Protein AF-A0A2A7UVU7-F1 (afdb_monomer)

Foldseek 3Di:
DWKDDPNDIDDDDDDADPVRNVVVPPDDAEAADPDFDAAPCQVCQQVPDDPPGRGYDYDDDDDLPIKDKDKDWDDKDFDADPVGHTPDIDDTAIEDIDIDRDDPPWDKDWDWDQDPVGIYIWMWTADPNRDTDTDDD

Organism: Comamonas terrigena (NCBI:txid32013)

Sequence (137 aa):
MRYSHNGQETKVNVGGGMGDAFSSFVGTAKNQSIGIPSTRISNNVGDQNGILAKAFYKEFAVPSTSALRIQSNLIGMANFSPSGQAVSYSPRCSSKEFSFQPEAGKDYEVASIVNQQGCAVVVFEVQANGEIKPITR

pLDDT: mean 82.27, std 14.8, range [40.5, 97.94]

Secondary structure (DSSP, 8-state):
-EEEETTEEEE---S--TTTGGGGSSS----B-SSPPP-HHHHTGGGG-BTTB----B-----TTS-EEE--EE---EEE-TTS-EEEE---EEPPPEEEPPPTT-EEEEEEEEETTEEEEEEEEEPTTS-EEEPP-

Mean predicted aligned error: 7.7 Å

Structure (mmCIF, N/CA/C/O backbone):
data_AF-A0A2A7UVU7-F1
#
_entry.id   AF-A0A2A7UVU7-F1
#
loop_
_atom_site.group_PDB
_atom_site.id
_atom_site.type_symbol
_atom_site.label_atom_id
_atom_site.label_alt_id
_atom_site.label_comp_id
_atom_site.label_asym_id
_atom_site.label_entity_id
_atom_site.label_seq_id
_atom_site.pdbx_PDB_ins_code
_atom_site.Cartn_x
_atom_site.Cartn_y
_atom_site.Cartn_z
_atom_site.occupancy
_atom_site.B_iso_or_equiv
_atom_site.auth_seq_id
_atom_site.auth_comp_id
_atom_site.auth_asym_id
_atom_site.auth_atom_id
_atom_site.pdbx_PDB_model_num
ATOM 1 N N . MET A 1 1 ? 6.049 -1.142 4.959 1.00 89.19 1 MET A N 1
ATOM 2 C CA . MET A 1 1 ? 5.214 -0.635 6.068 1.00 89.19 1 MET A CA 1
ATOM 3 C C . MET A 1 1 ? 5.846 -1.027 7.395 1.00 89.19 1 MET A C 1
ATOM 5 O O . MET A 1 1 ? 6.451 -2.091 7.473 1.00 89.19 1 MET A O 1
ATOM 9 N N . ARG A 1 2 ? 5.739 -0.171 8.409 1.00 92.62 2 ARG A N 1
ATOM 10 C CA . ARG A 1 2 ? 6.195 -0.406 9.782 1.00 92.62 2 ARG A CA 1
ATOM 11 C C . ARG A 1 2 ? 5.108 0.005 10.768 1.00 92.62 2 ARG A C 1
ATOM 13 O O . ARG A 1 2 ? 4.429 0.998 10.515 1.00 92.62 2 ARG A O 1
ATOM 20 N N . TYR A 1 3 ? 4.969 -0.724 11.865 1.00 91.31 3 TYR A N 1
ATOM 21 C CA . TYR A 1 3 ? 4.078 -0.385 12.979 1.00 91.31 3 TYR A CA 1
ATOM 22 C C . TYR A 1 3 ? 4.574 -1.028 14.276 1.00 91.31 3 TYR A C 1
ATOM 24 O O . TYR A 1 3 ? 5.413 -1.928 14.232 1.00 91.31 3 TYR A O 1
ATOM 32 N N . SER A 1 4 ? 4.072 -0.569 15.423 1.00 89.62 4 SER A N 1
ATOM 33 C CA . SER A 1 4 ? 4.430 -1.124 16.733 1.00 89.62 4 SER A CA 1
ATOM 34 C C . SER A 1 4 ? 3.242 -1.848 17.354 1.00 89.62 4 SER A C 1
ATOM 36 O O . SER A 1 4 ? 2.126 -1.330 17.375 1.00 89.62 4 SER A O 1
ATOM 38 N N . HIS A 1 5 ? 3.474 -3.045 17.877 1.00 85.31 5 HIS A N 1
ATOM 39 C CA . HIS A 1 5 ? 2.473 -3.807 18.611 1.00 85.31 5 HIS A CA 1
ATOM 40 C C . HIS A 1 5 ? 3.121 -4.425 19.848 1.00 85.31 5 HIS A C 1
ATOM 42 O O . HIS A 1 5 ? 4.146 -5.090 19.736 1.00 85.31 5 HIS A O 1
ATOM 48 N N . ASN A 1 6 ? 2.558 -4.175 21.033 1.00 86.00 6 ASN A N 1
ATOM 49 C CA . ASN A 1 6 ? 3.072 -4.680 22.315 1.00 86.00 6 ASN A CA 1
ATOM 50 C C . ASN A 1 6 ? 4.572 -4.394 22.549 1.00 86.00 6 ASN A C 1
ATOM 52 O O . ASN A 1 6 ? 5.304 -5.230 23.069 1.00 86.00 6 ASN A O 1
ATOM 56 N N . GLY A 1 7 ? 5.045 -3.215 22.131 1.00 84.25 7 GLY A N 1
ATOM 57 C CA . GLY A 1 7 ? 6.450 -2.813 22.270 1.00 84.25 7 GLY A CA 1
ATOM 58 C C . GLY A 1 7 ? 7.405 -3.417 21.233 1.00 84.25 7 GLY A C 1
ATOM 59 O O . GLY A 1 7 ? 8.595 -3.118 21.275 1.00 84.25 7 GLY A O 1
ATOM 60 N N . GLN A 1 8 ? 6.907 -4.220 20.287 1.00 88.50 8 GLN A N 1
ATOM 61 C CA . GLN A 1 8 ? 7.692 -4.786 19.189 1.00 88.50 8 GLN A CA 1
ATOM 62 C C . GLN A 1 8 ? 7.392 -4.063 17.871 1.00 88.50 8 GLN A C 1
ATOM 64 O O . GLN A 1 8 ? 6.234 -3.908 17.480 1.00 88.50 8 GLN A O 1
ATOM 69 N N . GLU A 1 9 ? 8.440 -3.63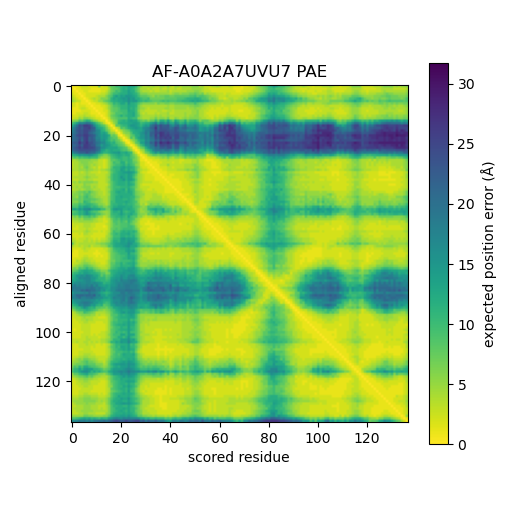4 17.161 1.00 90.19 9 GLU A N 1
ATOM 70 C CA . GLU A 1 9 ? 8.298 -3.085 15.810 1.00 90.19 9 GLU A CA 1
ATOM 71 C C . GLU A 1 9 ? 8.163 -4.224 14.793 1.00 90.19 9 GLU A C 1
ATOM 73 O O . GLU A 1 9 ? 9.017 -5.104 14.699 1.00 90.19 9 GLU A O 1
ATOM 78 N N . THR A 1 10 ? 7.097 -4.184 13.999 1.00 89.75 10 THR A N 1
ATOM 79 C CA . THR A 1 10 ? 6.888 -5.089 12.869 1.00 89.75 10 THR A CA 1
ATOM 80 C C . THR A 1 10 ? 7.157 -4.349 11.569 1.00 89.75 10 THR A C 1
ATOM 82 O O . THR A 1 10 ? 6.605 -3.272 11.325 1.00 89.75 10 THR A O 1
ATOM 85 N N . LYS A 1 11 ? 7.976 -4.947 10.698 1.00 89.38 11 LYS A N 1
ATOM 86 C CA . LYS A 1 11 ? 8.231 -4.459 9.341 1.00 89.38 11 LYS A CA 1
ATOM 87 C C . LYS A 1 11 ? 7.646 -5.431 8.324 1.00 89.38 11 LYS A C 1
ATOM 89 O O . LYS A 1 11 ? 8.044 -6.587 8.262 1.00 89.38 11 LYS A O 1
ATOM 94 N N . VAL A 1 12 ? 6.756 -4.920 7.482 1.00 86.19 12 VAL A N 1
ATOM 95 C CA . VAL A 1 12 ? 6.150 -5.654 6.367 1.00 86.19 12 VAL A CA 1
ATOM 96 C C . VAL A 1 12 ? 6.660 -5.067 5.056 1.00 86.19 12 VAL A C 1
ATOM 98 O O . VAL A 1 12 ? 6.499 -3.866 4.804 1.00 86.19 12 VAL A O 1
ATOM 101 N N . ASN A 1 13 ? 7.260 -5.903 4.210 1.00 81.31 13 ASN A N 1
ATOM 102 C CA . ASN A 1 13 ? 7.653 -5.532 2.852 1.00 81.31 13 ASN A CA 1
ATOM 103 C C . ASN A 1 13 ? 6.664 -6.140 1.852 1.00 81.31 13 ASN A C 1
ATOM 105 O O . ASN A 1 13 ? 6.405 -7.342 1.866 1.00 81.31 13 ASN A O 1
ATOM 109 N N . VAL A 1 14 ? 6.116 -5.297 0.979 1.00 76.38 14 VAL A N 1
ATOM 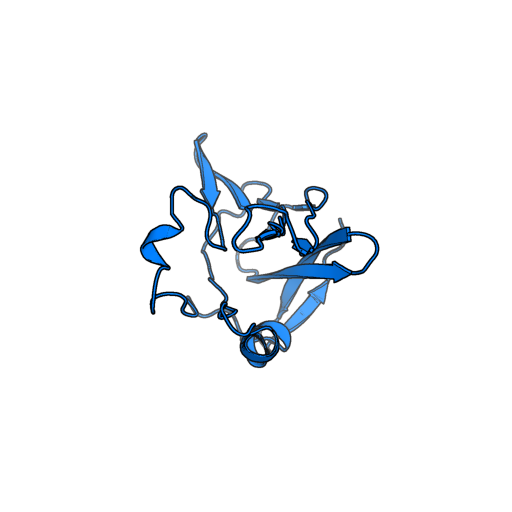110 C CA . VAL A 1 14 ? 5.249 -5.702 -0.131 1.00 76.38 14 VAL A CA 1
ATOM 111 C C . VAL A 1 14 ? 5.993 -5.315 -1.404 1.00 76.38 14 VAL A C 1
ATOM 113 O O . VAL A 1 14 ? 6.154 -4.133 -1.687 1.00 76.38 14 VAL A O 1
ATOM 116 N N . GLY A 1 15 ? 6.545 -6.315 -2.090 1.00 66.75 15 GLY A N 1
ATOM 117 C CA . GLY A 1 15 ? 7.525 -6.143 -3.167 1.00 66.75 15 GLY A CA 1
ATOM 118 C C . GLY A 1 15 ? 8.848 -6.828 -2.816 1.00 66.75 15 GLY A C 1
ATOM 119 O O . GLY A 1 15 ? 9.315 -6.742 -1.681 1.00 66.75 15 GLY A O 1
ATOM 120 N N . GLY A 1 16 ? 9.418 -7.571 -3.769 1.00 56.16 16 GLY A N 1
ATOM 121 C CA . GLY A 1 16 ? 10.601 -8.406 -3.549 1.00 56.16 16 GLY A CA 1
ATOM 122 C C . GLY A 1 16 ? 11.820 -7.591 -3.107 1.00 56.16 16 GLY A C 1
ATOM 123 O O . GLY A 1 16 ? 12.400 -6.857 -3.900 1.00 56.16 16 GLY A O 1
ATOM 124 N N . GLY A 1 17 ? 12.233 -7.739 -1.847 1.00 48.50 17 GLY A N 1
ATOM 125 C CA . GLY A 1 17 ? 13.534 -7.280 -1.346 1.00 48.50 17 GLY A CA 1
ATOM 126 C C . GLY A 1 17 ? 14.502 -8.454 -1.210 1.00 48.50 17 GLY A C 1
ATOM 127 O O . GLY A 1 17 ? 14.060 -9.528 -0.846 1.00 48.50 17 GLY A O 1
ATOM 128 N N . MET A 1 18 ? 15.801 -8.274 -1.473 1.00 43.06 18 MET A N 1
ATOM 129 C CA . MET A 1 18 ? 16.836 -9.334 -1.561 1.00 43.06 18 MET A CA 1
ATOM 130 C C . MET A 1 18 ? 16.814 -10.463 -0.499 1.00 43.06 18 MET A C 1
ATOM 132 O O . MET A 1 18 ? 17.283 -11.550 -0.809 1.00 43.06 18 MET A O 1
ATOM 136 N N . GLY A 1 19 ? 16.276 -10.249 0.711 1.00 45.62 19 GLY A N 1
ATOM 137 C CA . GLY A 1 19 ? 16.125 -11.289 1.747 1.00 45.62 19 GLY A CA 1
ATOM 138 C C . GLY A 1 19 ? 14.849 -12.147 1.655 1.00 45.62 19 GLY A C 1
ATOM 139 O O . GLY A 1 19 ? 14.850 -13.269 2.138 1.00 45.62 19 GLY A O 1
ATOM 140 N N . ASP A 1 20 ? 13.805 -11.656 0.978 1.00 42.69 20 ASP A N 1
ATOM 141 C CA . ASP A 1 20 ? 12.532 -12.353 0.692 1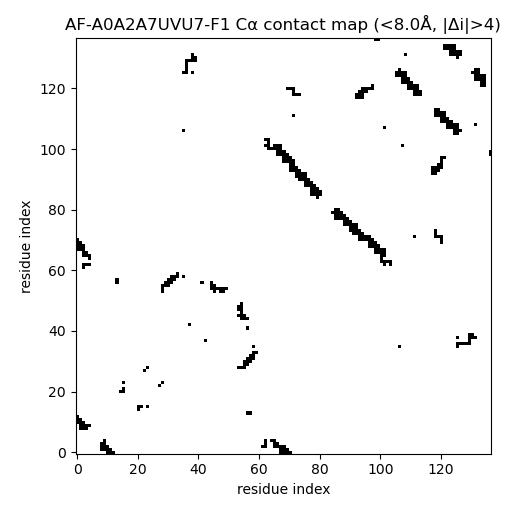.00 42.69 20 ASP A CA 1
ATOM 142 C C . ASP A 1 20 ? 12.292 -12.544 -0.830 1.00 42.69 20 ASP A C 1
ATOM 144 O O . ASP A 1 20 ? 11.376 -13.254 -1.258 1.00 42.69 20 ASP A O 1
ATOM 148 N N . ALA A 1 21 ? 13.120 -11.913 -1.673 1.00 43.81 21 ALA A N 1
ATOM 149 C CA . ALA A 1 21 ? 12.945 -11.760 -3.121 1.00 43.81 21 ALA A CA 1
ATOM 150 C C . ALA A 1 21 ? 13.190 -13.035 -3.927 1.00 43.81 21 ALA A C 1
ATOM 152 O O . ALA A 1 21 ? 12.742 -13.111 -5.068 1.00 43.81 21 ALA A O 1
ATOM 153 N N . PHE A 1 22 ? 13.839 -14.054 -3.363 1.00 44.41 22 PHE A N 1
ATOM 154 C CA . PHE A 1 22 ? 14.050 -15.318 -4.073 1.00 44.41 22 PHE A CA 1
ATOM 155 C C . PHE A 1 22 ? 12.933 -16.350 -3.872 1.00 44.41 22 PHE A C 1
ATOM 157 O O . PHE A 1 22 ? 12.891 -17.323 -4.614 1.00 44.41 22 PHE A O 1
ATOM 164 N N . SER A 1 23 ? 11.937 -16.099 -3.010 1.00 40.50 23 SER A N 1
ATOM 165 C CA . SER A 1 23 ? 10.670 -16.862 -3.065 1.00 40.50 23 SER A CA 1
ATOM 166 C C . SER A 1 23 ? 9.788 -16.468 -4.265 1.00 40.50 23 SER A C 1
ATOM 168 O O . SER A 1 23 ? 8.817 -17.148 -4.598 1.00 40.50 23 SER A O 1
ATOM 170 N N . SER A 1 24 ? 10.120 -15.341 -4.909 1.00 40.88 24 SER A N 1
ATOM 171 C CA . SER A 1 24 ? 9.385 -14.750 -6.033 1.00 40.88 24 SER A CA 1
ATOM 172 C C . SER A 1 24 ? 10.049 -15.002 -7.393 1.00 40.88 24 SER A C 1
ATOM 174 O O . SER A 1 24 ? 9.529 -14.544 -8.411 1.00 40.88 24 SER A O 1
ATOM 176 N N . PHE A 1 25 ? 11.162 -15.744 -7.440 1.00 42.88 25 PHE A N 1
ATOM 177 C CA . PHE A 1 25 ? 11.694 -16.251 -8.702 1.00 42.88 25 PHE A CA 1
ATOM 178 C C . PHE A 1 25 ? 10.755 -17.354 -9.212 1.00 42.88 25 PHE A C 1
ATOM 180 O O . PHE A 1 25 ? 10.785 -18.488 -8.750 1.00 42.88 25 PHE A O 1
ATOM 187 N N . VAL A 1 26 ? 9.916 -16.959 -10.176 1.00 44.78 26 VAL A N 1
ATOM 188 C CA . VAL A 1 26 ? 8.995 -17.776 -10.984 1.00 44.78 26 VAL A CA 1
ATOM 189 C C . VAL A 1 26 ? 7.738 -18.273 -10.239 1.00 44.78 26 VAL A C 1
ATOM 191 O O . VAL A 1 26 ? 7.696 -19.367 -9.695 1.00 44.78 26 VAL A O 1
ATOM 194 N N . GLY A 1 27 ? 6.654 -17.481 -10.284 1.00 47.66 27 GLY A N 1
ATOM 195 C CA . GLY A 1 27 ? 5.275 -17.991 -10.128 1.00 47.66 27 GLY A CA 1
ATOM 196 C C . GLY A 1 27 ? 4.476 -17.609 -8.869 1.00 47.66 27 GLY A C 1
ATOM 197 O O . GLY A 1 27 ? 3.267 -17.826 -8.855 1.00 47.66 27 GLY A O 1
ATOM 198 N N . THR A 1 28 ? 5.077 -17.005 -7.837 1.00 54.97 28 THR A N 1
ATOM 199 C CA . THR A 1 28 ? 4.418 -16.868 -6.508 1.00 54.97 28 THR A CA 1
ATOM 200 C C . THR A 1 28 ? 3.825 -15.481 -6.200 1.00 54.97 28 THR A C 1
ATOM 202 O O . THR A 1 28 ? 3.142 -15.309 -5.189 1.00 54.97 28 THR A O 1
ATOM 205 N N . ALA A 1 29 ? 4.038 -14.474 -7.055 1.00 64.31 29 ALA A N 1
ATOM 206 C CA . ALA A 1 29 ? 3.435 -13.147 -6.892 1.00 64.31 29 ALA A CA 1
ATOM 207 C C . ALA A 1 29 ? 1.919 -13.207 -7.164 1.00 64.31 29 ALA A C 1
ATOM 209 O O . ALA A 1 29 ? 1.472 -13.222 -8.315 1.00 64.31 29 ALA A O 1
ATOM 210 N N . LYS A 1 30 ? 1.122 -13.281 -6.093 1.00 73.75 30 LYS A N 1
ATOM 211 C CA . LYS A 1 30 ? -0.340 -13.376 -6.150 1.00 73.75 30 LYS A CA 1
ATOM 212 C C . LYS A 1 30 ? -1.003 -12.386 -5.205 1.00 73.75 30 LYS A C 1
ATOM 214 O O . LYS A 1 30 ? -0.461 -12.085 -4.142 1.00 73.75 30 LYS A O 1
ATOM 219 N N . ASN A 1 31 ? -2.191 -11.944 -5.603 1.00 83.12 31 ASN A N 1
ATOM 220 C CA . ASN A 1 31 ? -3.072 -11.162 -4.752 1.00 83.12 31 ASN A CA 1
ATOM 221 C C . ASN A 1 31 ? -3.407 -11.969 -3.491 1.00 83.12 31 ASN A C 1
ATOM 223 O O . ASN A 1 31 ? -3.742 -13.154 -3.583 1.00 83.12 31 ASN A O 1
ATOM 227 N N . GLN A 1 32 ? -3.277 -11.345 -2.324 1.00 86.62 32 GLN A N 1
ATOM 228 C CA . GLN A 1 32 ? -3.697 -11.917 -1.044 1.00 86.62 32 GLN A CA 1
ATOM 229 C C . GLN A 1 32 ? -4.768 -11.012 -0.454 1.00 86.62 32 GLN A C 1
ATOM 231 O O . GLN A 1 32 ? -4.475 -9.858 -0.149 1.00 86.62 32 GLN A O 1
ATOM 236 N N . SER A 1 33 ? -5.980 -11.545 -0.316 1.00 90.50 33 SER A N 1
ATOM 237 C CA . SER A 1 33 ? -7.127 -10.827 0.229 1.00 90.50 33 SER A CA 1
ATOM 238 C C . SER A 1 33 ? -7.585 -11.459 1.540 1.00 90.50 33 SER A C 1
ATOM 240 O O . SER A 1 33 ? -7.576 -12.686 1.676 1.00 90.50 33 SER A O 1
ATOM 242 N N . ILE A 1 34 ? -7.957 -10.610 2.491 1.00 92.81 34 ILE A N 1
ATOM 243 C CA . ILE A 1 34 ? -8.625 -10.951 3.750 1.00 92.81 34 ILE A CA 1
ATOM 244 C C . ILE A 1 34 ? -10.081 -10.455 3.765 1.00 92.81 34 ILE A C 1
ATOM 246 O O . ILE A 1 34 ? -10.771 -10.672 4.758 1.00 92.81 34 ILE A O 1
ATOM 250 N N . GLY A 1 35 ? -10.551 -9.830 2.678 1.00 93.31 35 GLY A N 1
ATOM 251 C CA . GLY A 1 35 ? -11.943 -9.412 2.496 1.00 93.31 35 GLY A CA 1
ATOM 252 C C . GLY A 1 35 ? -12.168 -7.902 2.406 1.00 93.31 35 GLY A C 1
ATOM 253 O O . GLY A 1 35 ? -13.319 -7.483 2.516 1.00 93.31 35 GLY A O 1
ATOM 254 N N . ILE A 1 36 ? -11.121 -7.092 2.199 1.00 95.69 36 ILE A N 1
ATOM 255 C CA . ILE A 1 36 ? -11.293 -5.650 1.957 1.00 95.69 36 ILE A CA 1
ATOM 256 C C . ILE A 1 36 ? -12.062 -5.447 0.633 1.00 95.69 36 ILE A C 1
ATOM 258 O O . ILE A 1 36 ? -11.740 -6.108 -0.363 1.00 95.69 36 ILE A O 1
ATOM 262 N N . PRO A 1 37 ? -13.071 -4.551 0.574 1.00 95.75 37 PRO A N 1
ATOM 263 C CA . PRO A 1 37 ? -13.794 -4.259 -0.661 1.00 95.75 37 PRO A CA 1
ATOM 264 C C . PRO A 1 37 ? -12.854 -3.887 -1.813 1.00 95.75 37 PRO A C 1
ATOM 266 O O . PRO A 1 37 ? -11.982 -3.029 -1.675 1.00 95.75 37 PRO A O 1
ATOM 269 N N . SER A 1 38 ? -13.042 -4.519 -2.975 1.00 94.19 38 SER A N 1
ATOM 270 C CA . SER A 1 38 ? -12.220 -4.227 -4.151 1.00 94.19 38 SER A CA 1
ATOM 271 C C . SER A 1 38 ? -12.480 -2.813 -4.663 1.00 94.19 38 SER A C 1
ATOM 273 O O . SER A 1 38 ? -13.620 -2.393 -4.852 1.00 94.19 38 SER A O 1
ATOM 275 N N . THR A 1 39 ? -11.402 -2.096 -4.936 1.00 95.69 39 THR A N 1
ATOM 276 C CA . THR A 1 39 ? -11.406 -0.703 -5.374 1.00 95.69 39 THR A CA 1
ATOM 277 C C . THR A 1 39 ? -11.055 -0.611 -6.852 1.00 95.69 39 THR A C 1
ATOM 279 O O . THR A 1 39 ? -10.628 -1.579 -7.488 1.00 95.69 39 THR A O 1
ATOM 282 N N . ARG A 1 40 ? -11.146 0.594 -7.426 1.00 92.62 40 ARG A N 1
ATOM 283 C CA . ARG A 1 40 ? -10.629 0.836 -8.781 1.00 92.62 40 ARG A CA 1
ATOM 284 C C . ARG A 1 40 ? -9.135 0.498 -8.912 1.00 92.62 40 ARG A C 1
ATOM 286 O O . ARG A 1 40 ? -8.713 0.147 -10.006 1.00 92.62 40 ARG A O 1
ATOM 293 N N . ILE A 1 41 ? -8.331 0.613 -7.854 1.00 90.50 41 ILE A N 1
ATOM 294 C CA . ILE A 1 41 ? -6.886 0.343 -7.918 1.00 90.50 41 ILE A CA 1
ATOM 295 C C . ILE A 1 41 ? -6.634 -1.168 -7.908 1.00 90.50 41 ILE A C 1
ATOM 297 O O . ILE A 1 41 ? -6.001 -1.684 -8.828 1.00 90.50 41 ILE A O 1
ATOM 301 N N . SER A 1 42 ? -7.179 -1.887 -6.927 1.00 88.56 42 SER A N 1
ATOM 302 C CA . SER A 1 42 ? -7.010 -3.343 -6.803 1.00 88.56 42 SER A CA 1
ATOM 303 C C . SER A 1 42 ? -7.650 -4.133 -7.954 1.00 88.56 42 SER A C 1
ATOM 305 O O . SER A 1 42 ? -7.055 -5.115 -8.404 1.00 88.56 42 SER A O 1
ATOM 307 N N . ASN A 1 43 ? -8.781 -3.674 -8.508 1.00 91.38 43 ASN A N 1
ATOM 308 C CA . ASN A 1 43 ? -9.392 -4.277 -9.703 1.00 91.38 43 ASN A CA 1
ATOM 309 C C . ASN A 1 43 ? -8.514 -4.148 -10.957 1.00 91.38 43 ASN A C 1
ATOM 311 O O . ASN A 1 43 ? -8.520 -5.039 -11.802 1.00 91.38 43 ASN A O 1
ATOM 315 N N . ASN A 1 44 ? -7.734 -3.068 -11.064 1.00 87.38 44 ASN A N 1
ATOM 316 C CA . ASN A 1 44 ? -6.885 -2.779 -12.224 1.00 87.38 44 ASN A CA 1
ATOM 317 C C . ASN A 1 44 ? -5.393 -2.998 -11.928 1.00 87.38 44 ASN A C 1
ATOM 319 O O . ASN A 1 44 ? -4.529 -2.490 -12.638 1.00 87.38 44 ASN A O 1
ATOM 323 N N . VAL A 1 45 ? -5.053 -3.771 -10.887 1.00 85.00 45 VAL A N 1
ATOM 324 C CA . VAL A 1 45 ? -3.649 -4.033 -10.525 1.00 85.00 45 VAL A CA 1
ATOM 325 C C . VAL A 1 45 ? -2.873 -4.674 -11.683 1.00 85.00 45 VAL A C 1
ATOM 327 O O . VAL A 1 45 ? -1.687 -4.411 -11.853 1.00 85.00 45 VAL A O 1
ATOM 330 N N . GLY A 1 46 ? -3.553 -5.459 -12.526 1.00 81.00 46 GLY A N 1
ATOM 331 C CA . GLY A 1 46 ? -2.966 -6.094 -13.705 1.00 81.00 46 GLY A CA 1
ATOM 332 C C . GLY A 1 46 ? -2.479 -5.115 -14.778 1.00 81.00 46 GLY A C 1
ATOM 333 O O . GLY A 1 46 ? -1.549 -5.455 -15.508 1.00 81.00 46 GLY A O 1
ATOM 334 N N . ASP A 1 47 ? -3.014 -3.894 -14.827 1.00 83.12 47 ASP A N 1
ATOM 335 C CA . ASP A 1 47 ? -2.566 -2.857 -15.769 1.00 83.12 47 ASP A CA 1
ATOM 336 C C . ASP A 1 47 ? -1.139 -2.383 -15.458 1.00 83.12 47 ASP A C 1
ATOM 338 O O . ASP A 1 47 ? -0.467 -1.793 -16.300 1.00 83.12 47 ASP A O 1
ATOM 342 N N . GLN A 1 48 ? -0.651 -2.665 -14.245 1.00 75.88 48 GLN A N 1
ATOM 343 C CA . GLN A 1 48 ? 0.708 -2.351 -13.804 1.00 75.88 48 GLN A CA 1
ATOM 344 C C . GLN A 1 48 ? 1.694 -3.506 -14.042 1.00 75.88 48 GLN A C 1
ATOM 346 O O . GLN A 1 48 ? 2.842 -3.439 -13.596 1.00 75.88 48 GLN A O 1
ATOM 351 N N . ASN A 1 49 ? 1.275 -4.578 -14.722 1.00 75.56 49 ASN A N 1
ATOM 352 C CA . ASN A 1 49 ? 2.175 -5.669 -15.084 1.00 75.56 49 ASN A CA 1
ATOM 353 C C . ASN A 1 49 ? 3.261 -5.176 -16.054 1.00 75.56 49 ASN A C 1
ATOM 355 O O . ASN A 1 49 ? 2.977 -4.601 -17.102 1.00 75.56 49 ASN A O 1
ATOM 359 N N . GLY A 1 50 ? 4.519 -5.452 -15.721 1.00 66.88 50 GLY A N 1
ATOM 360 C CA . GLY A 1 50 ? 5.653 -5.313 -16.626 1.00 66.88 50 GLY A CA 1
ATOM 361 C C . GLY A 1 50 ? 5.987 -6.633 -17.321 1.00 66.88 50 GLY A C 1
ATOM 362 O O . GLY A 1 50 ? 5.569 -7.706 -16.892 1.00 66.88 50 GLY A O 1
ATOM 363 N N . ILE A 1 51 ? 6.830 -6.560 -18.355 1.00 63.25 51 ILE A N 1
ATOM 364 C CA . ILE A 1 51 ? 7.270 -7.721 -19.155 1.00 63.25 51 ILE A CA 1
ATOM 365 C C . ILE A 1 51 ? 7.862 -8.840 -18.274 1.00 63.25 51 ILE A C 1
ATOM 367 O O . ILE A 1 51 ? 7.697 -10.016 -18.577 1.00 63.25 51 ILE A O 1
ATOM 371 N N . LEU A 1 52 ? 8.526 -8.476 -17.170 1.00 64.06 52 LEU A N 1
ATOM 372 C CA . LEU A 1 52 ? 9.207 -9.407 -16.260 1.00 64.06 52 LEU A CA 1
ATOM 373 C C . LEU A 1 52 ? 8.710 -9.324 -14.808 1.00 64.06 52 LEU A C 1
ATOM 375 O O . LEU A 1 52 ? 9.318 -9.909 -13.915 1.00 64.06 52 LEU A O 1
ATOM 379 N N . ALA A 1 53 ? 7.634 -8.581 -14.546 1.00 67.81 53 ALA A N 1
ATOM 380 C CA . ALA A 1 53 ? 7.148 -8.351 -13.190 1.00 67.81 53 ALA A CA 1
ATOM 381 C C . ALA A 1 53 ? 5.623 -8.284 -13.168 1.00 67.81 53 ALA A C 1
ATOM 383 O O . ALA A 1 53 ? 5.020 -7.430 -13.811 1.00 67.81 53 ALA A O 1
ATOM 384 N N . LYS A 1 54 ? 4.997 -9.167 -12.388 1.00 73.19 54 LYS A N 1
ATOM 385 C CA . LYS A 1 54 ? 3.557 -9.118 -12.144 1.00 73.19 54 LYS A CA 1
ATOM 386 C C . LYS A 1 54 ? 3.269 -8.180 -10.976 1.00 73.19 54 LYS A C 1
ATOM 388 O O . LYS A 1 54 ? 3.840 -8.351 -9.898 1.00 73.19 54 LYS A O 1
ATOM 393 N N . ALA A 1 55 ? 2.371 -7.227 -11.183 1.00 81.19 55 ALA A N 1
ATOM 394 C CA . ALA A 1 55 ? 1.829 -6.411 -10.113 1.00 81.19 55 ALA A CA 1
ATOM 395 C C . ALA A 1 55 ? 0.806 -7.223 -9.304 1.00 81.19 55 ALA A C 1
ATOM 397 O O . ALA A 1 55 ? 0.039 -8.026 -9.841 1.00 81.19 55 ALA A O 1
ATOM 398 N N . PHE A 1 56 ? 0.827 -7.047 -7.987 1.00 85.50 56 PHE A N 1
ATOM 399 C CA . PHE A 1 56 ? -0.069 -7.728 -7.058 1.00 85.50 56 PHE A CA 1
ATOM 400 C C . PHE A 1 56 ? -0.305 -6.855 -5.827 1.00 85.50 56 PHE A C 1
ATOM 402 O O . PHE A 1 56 ? 0.505 -5.979 -5.517 1.00 85.50 56 PHE A O 1
ATOM 409 N N . TYR A 1 57 ? -1.381 -7.136 -5.097 1.00 87.94 57 TYR A N 1
ATOM 410 C CA . TYR A 1 57 ? -1.642 -6.543 -3.785 1.00 87.94 57 TYR A CA 1
ATOM 411 C C . TYR A 1 57 ? -1.574 -7.591 -2.668 1.00 87.94 57 TYR A C 1
ATOM 413 O O . TYR A 1 57 ? -1.680 -8.798 -2.900 1.00 87.94 57 TYR A O 1
ATOM 421 N N . LYS A 1 58 ? -1.402 -7.122 -1.433 1.00 90.19 58 LYS A N 1
ATOM 422 C CA . LYS A 1 58 ? -1.540 -7.939 -0.225 1.00 90.19 58 LYS A CA 1
ATOM 423 C C . LYS A 1 58 ? -2.285 -7.144 0.836 1.00 90.19 58 LYS A C 1
ATOM 425 O O . LYS A 1 58 ? -1.892 -6.017 1.130 1.00 90.19 58 LYS A O 1
ATOM 430 N N . GLU A 1 59 ? -3.316 -7.746 1.403 1.00 92.69 59 GLU A N 1
ATOM 431 C CA . GLU A 1 59 ? -4.070 -7.198 2.526 1.00 92.69 59 GLU A CA 1
ATOM 432 C C . GLU A 1 59 ? -3.520 -7.746 3.851 1.00 92.69 59 GLU A C 1
ATOM 434 O O . GLU A 1 59 ? -3.109 -8.907 3.940 1.00 92.69 59 GLU A O 1
ATOM 439 N N . PHE A 1 60 ? -3.497 -6.903 4.885 1.00 90.94 60 PHE A N 1
ATOM 440 C CA . PHE A 1 60 ? -2.987 -7.249 6.211 1.00 90.94 60 PHE A CA 1
ATOM 441 C C . PHE A 1 60 ? -3.888 -6.659 7.289 1.00 90.94 60 PHE A C 1
ATOM 443 O O . PHE A 1 60 ? -4.262 -5.491 7.206 1.00 90.94 60 PHE A O 1
ATOM 450 N N . ALA A 1 61 ? -4.145 -7.429 8.345 1.00 92.12 61 ALA A N 1
ATOM 451 C CA . ALA A 1 61 ? -4.667 -6.877 9.585 1.00 92.12 61 ALA A CA 1
ATOM 452 C C . ALA A 1 61 ? -3.532 -6.178 10.347 1.00 92.12 61 ALA A C 1
ATOM 454 O O . ALA A 1 61 ? -2.451 -6.743 10.531 1.00 92.12 61 ALA A O 1
ATOM 455 N N . VAL A 1 62 ? -3.777 -4.949 10.794 1.00 90.94 62 VAL A N 1
ATOM 456 C CA . VAL A 1 62 ? -2.809 -4.126 11.527 1.00 90.94 62 VAL A CA 1
ATOM 457 C C . VAL A 1 62 ? -3.456 -3.539 12.783 1.00 90.94 62 VAL A C 1
ATOM 459 O O . VAL A 1 62 ? -4.664 -3.305 12.7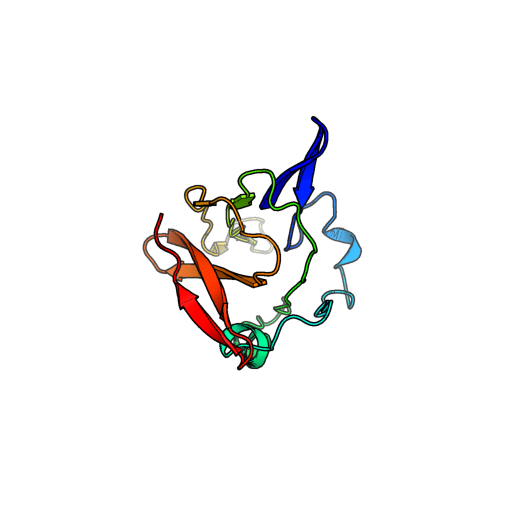95 1.00 90.94 62 VAL A O 1
ATOM 462 N N . PRO A 1 63 ? -2.689 -3.291 13.856 1.00 90.81 63 PRO A N 1
ATOM 463 C CA . PRO A 1 63 ? -3.234 -2.688 15.065 1.00 90.81 63 PRO A CA 1
ATOM 464 C C . PRO A 1 63 ? -3.553 -1.201 14.857 1.00 90.81 63 PRO A C 1
ATOM 466 O O . PRO A 1 63 ? -2.710 -0.441 14.385 1.00 90.81 63 PRO A O 1
ATOM 469 N N . SER A 1 64 ? -4.730 -0.762 15.310 1.00 91.81 64 SER A N 1
ATOM 470 C CA . SER A 1 64 ? -5.134 0.657 15.336 1.00 91.81 64 SER A CA 1
ATOM 471 C C . SER A 1 64 ? -4.491 1.467 16.466 1.00 91.81 64 SER A C 1
ATOM 473 O O . SER A 1 64 ? -4.552 2.694 16.501 1.00 91.81 64 SER A O 1
ATOM 475 N N . THR A 1 65 ? -3.820 0.798 17.403 1.00 88.62 65 THR A N 1
ATOM 476 C CA . THR A 1 65 ? -3.215 1.419 18.591 1.00 88.62 65 THR A CA 1
ATOM 477 C C . THR A 1 65 ? -1.907 2.157 18.306 1.00 88.62 65 THR A C 1
ATOM 479 O O . THR A 1 65 ? -1.338 2.751 19.218 1.00 88.62 65 THR A O 1
ATOM 482 N N . SER A 1 66 ? -1.386 2.098 17.077 1.00 89.38 66 SER A N 1
ATOM 483 C CA . SER A 1 66 ? -0.123 2.743 16.711 1.00 89.38 66 SER A CA 1
ATOM 484 C C . SER A 1 66 ? -0.173 3.338 15.310 1.00 89.38 66 SER A C 1
ATOM 486 O O . SER A 1 66 ? -0.920 2.876 14.451 1.00 89.38 66 SER A O 1
ATOM 488 N N . ALA A 1 67 ? 0.658 4.352 15.070 1.00 93.81 67 ALA A N 1
ATOM 489 C CA . ALA A 1 67 ? 0.815 4.915 13.740 1.00 93.81 67 ALA A CA 1
ATOM 490 C C . ALA A 1 67 ? 1.483 3.910 12.788 1.00 93.81 67 ALA A C 1
ATOM 492 O O . ALA A 1 67 ? 2.553 3.365 13.082 1.00 93.81 67 ALA A O 1
ATOM 493 N N . LEU A 1 68 ? 0.885 3.730 11.612 1.00 94.44 68 LEU A N 1
ATOM 494 C CA . LEU A 1 68 ? 1.522 3.071 10.484 1.00 94.44 68 LEU A CA 1
ATOM 495 C C . LEU A 1 68 ? 2.493 4.039 9.824 1.00 94.44 68 LEU A C 1
ATOM 497 O O . LEU A 1 68 ? 2.144 5.177 9.519 1.00 94.44 68 LEU A O 1
ATOM 501 N N . ARG A 1 69 ? 3.697 3.549 9.540 1.00 94.94 69 ARG A N 1
ATOM 502 C CA . ARG A 1 69 ? 4.733 4.247 8.779 1.00 94.94 69 ARG A CA 1
ATOM 503 C C . ARG A 1 69 ? 4.968 3.535 7.459 1.00 94.94 69 ARG A C 1
ATOM 505 O O . ARG A 1 69 ? 5.332 2.355 7.413 1.00 94.94 69 ARG A O 1
ATOM 512 N N . ILE A 1 70 ? 4.760 4.239 6.362 1.00 93.69 70 ILE A N 1
ATOM 513 C CA . ILE A 1 70 ? 4.744 3.672 5.020 1.00 93.69 70 ILE A CA 1
ATOM 514 C C . ILE A 1 70 ? 5.759 4.406 4.162 1.00 93.69 70 ILE A C 1
ATOM 516 O O . ILE A 1 70 ? 5.823 5.629 4.143 1.00 93.69 70 ILE A O 1
ATOM 520 N N . GLN A 1 71 ? 6.542 3.639 3.419 1.00 92.25 71 GLN A N 1
ATOM 521 C CA . GLN A 1 71 ? 7.483 4.155 2.446 1.00 92.25 71 GLN A CA 1
ATOM 522 C C . GLN A 1 71 ? 7.444 3.251 1.220 1.00 92.25 71 GLN A C 1
ATOM 524 O O . GLN A 1 71 ? 7.372 2.026 1.363 1.00 92.25 71 GLN A O 1
ATOM 529 N N . SER A 1 72 ? 7.503 3.860 0.042 1.00 88.62 72 SER A N 1
ATOM 530 C CA . SER A 1 72 ? 7.662 3.164 -1.227 1.00 88.62 72 SER A CA 1
ATOM 531 C C . SER A 1 72 ? 9.090 3.324 -1.727 1.00 88.62 72 SER A C 1
ATOM 533 O O . SER A 1 72 ? 9.698 4.387 -1.588 1.00 88.62 72 SER A O 1
ATOM 535 N N . ASN A 1 73 ? 9.633 2.252 -2.293 1.00 85.38 73 ASN A N 1
ATOM 536 C CA . ASN A 1 73 ? 10.948 2.249 -2.910 1.00 85.38 73 ASN A CA 1
ATOM 537 C C . ASN A 1 73 ? 10.839 1.583 -4.278 1.00 85.38 73 ASN A C 1
ATOM 539 O O . ASN A 1 73 ? 10.431 0.426 -4.369 1.00 85.38 73 ASN A O 1
ATOM 543 N N . LEU A 1 74 ? 11.249 2.299 -5.320 1.00 79.31 74 LEU A N 1
ATOM 544 C CA . LEU A 1 74 ? 11.469 1.733 -6.643 1.00 79.31 74 LEU A CA 1
ATOM 545 C C . LEU A 1 74 ? 12.959 1.451 -6.790 1.00 79.31 74 LEU A C 1
ATOM 547 O O . LEU A 1 74 ? 13.780 2.372 -6.756 1.00 79.31 74 LEU A O 1
ATOM 551 N N . ILE A 1 75 ? 13.308 0.176 -6.938 1.00 75.19 75 ILE A N 1
ATOM 552 C CA . ILE A 1 75 ? 14.682 -0.245 -7.197 1.00 75.19 75 ILE A CA 1
ATOM 553 C C . ILE A 1 75 ? 14.887 -0.228 -8.711 1.00 75.19 75 ILE A C 1
ATOM 555 O O . ILE A 1 75 ? 14.276 -1.010 -9.434 1.00 75.19 75 ILE A O 1
ATOM 559 N N . GLY A 1 76 ? 15.739 0.685 -9.176 1.00 69.38 76 GLY A N 1
ATOM 560 C CA . GLY A 1 76 ? 16.168 0.719 -10.568 1.00 69.38 76 GLY A CA 1
ATOM 561 C C . GLY A 1 76 ? 17.021 -0.504 -10.915 1.00 69.38 76 GLY A C 1
ATOM 562 O O . GLY A 1 76 ? 17.806 -0.976 -10.093 1.00 69.38 76 GLY A O 1
ATOM 563 N N . MET A 1 77 ? 16.876 -1.001 -12.136 1.00 68.75 77 MET A N 1
ATOM 564 C CA . MET A 1 77 ? 17.677 -2.063 -12.735 1.00 68.75 77 MET A CA 1
ATOM 565 C C . MET A 1 77 ? 18.595 -1.452 -13.788 1.00 68.75 77 MET A C 1
ATOM 567 O O . MET A 1 77 ? 18.199 -0.531 -14.501 1.00 68.75 77 MET A O 1
ATOM 571 N N . ALA A 1 78 ? 19.807 -1.982 -13.906 1.00 73.81 78 ALA A N 1
ATOM 572 C CA . ALA A 1 78 ? 20.707 -1.650 -14.998 1.00 73.81 78 ALA A CA 1
ATOM 573 C C . ALA A 1 78 ? 20.762 -2.827 -15.976 1.00 73.81 78 ALA A C 1
ATOM 575 O O . ALA A 1 78 ? 20.961 -3.968 -15.559 1.00 73.81 78 ALA A O 1
ATOM 576 N N . ASN A 1 79 ? 20.592 -2.552 -17.267 1.00 72.31 79 ASN A N 1
ATOM 577 C CA . ASN A 1 79 ? 20.903 -3.524 -18.310 1.00 72.31 79 ASN A CA 1
ATOM 578 C C . ASN A 1 79 ? 22.371 -3.360 -18.682 1.00 72.31 79 ASN A C 1
ATOM 580 O O . ASN A 1 79 ? 22.807 -2.242 -18.953 1.00 72.31 79 ASN A O 1
ATOM 584 N N . PHE A 1 80 ? 23.121 -4.455 -18.727 1.00 79.00 80 PHE A N 1
ATOM 585 C CA . PHE A 1 80 ? 24.538 -4.443 -19.076 1.00 79.00 80 PHE A CA 1
ATOM 586 C C . PHE A 1 80 ? 24.755 -5.061 -20.457 1.00 79.00 80 PHE A C 1
ATOM 588 O O . PHE A 1 80 ? 24.069 -5.999 -20.855 1.00 79.00 80 PHE A O 1
ATOM 595 N N . SER A 1 81 ? 25.715 -4.517 -21.194 1.00 80.38 81 SER A N 1
ATOM 596 C CA . SER A 1 81 ? 26.223 -5.101 -22.431 1.00 80.38 81 SER A CA 1
ATOM 597 C C . SER A 1 81 ? 27.044 -6.355 -22.110 1.00 80.38 81 SER A C 1
ATOM 599 O O . SER A 1 81 ? 27.515 -6.504 -20.979 1.00 80.38 81 SER A O 1
ATOM 601 N N . PRO A 1 82 ? 27.300 -7.231 -23.097 1.00 80.44 82 PRO A N 1
ATOM 602 C CA . PRO A 1 82 ? 28.191 -8.378 -22.910 1.00 80.44 82 PRO A CA 1
ATOM 603 C C . PRO A 1 82 ? 29.605 -8.002 -22.430 1.00 80.44 82 PRO A C 1
ATOM 605 O O . PRO A 1 82 ? 30.271 -8.818 -21.805 1.00 80.44 82 PRO A O 1
ATOM 608 N N . SER A 1 83 ? 30.058 -6.766 -22.682 1.00 85.44 83 SER A N 1
ATOM 609 C CA . SER A 1 83 ? 31.338 -6.223 -22.202 1.00 85.44 83 SER A CA 1
ATOM 610 C C . SER A 1 83 ? 31.273 -5.621 -20.789 1.00 85.44 83 SER A C 1
ATOM 612 O O . SER A 1 83 ? 32.255 -5.047 -20.323 1.00 85.44 83 SER A O 1
ATOM 614 N N . GLY A 1 84 ? 30.132 -5.729 -20.099 1.00 79.00 84 GLY A N 1
ATOM 615 C CA . GLY A 1 84 ? 29.949 -5.273 -18.718 1.00 79.00 84 GLY A CA 1
ATOM 616 C C . GLY A 1 84 ? 29.644 -3.781 -18.560 1.00 79.00 84 GLY A C 1
ATOM 617 O O . GLY A 1 84 ? 29.509 -3.306 -17.434 1.00 79.00 84 GLY A O 1
ATOM 618 N N . GLN A 1 85 ? 29.496 -3.023 -19.650 1.00 81.25 85 GLN A N 1
ATOM 619 C CA . GLN A 1 85 ? 29.080 -1.617 -19.574 1.00 81.25 85 GLN A CA 1
ATOM 620 C C . GLN A 1 85 ? 27.561 -1.512 -19.438 1.00 81.25 85 GLN A C 1
ATOM 622 O O . GLN A 1 85 ? 26.837 -2.168 -20.188 1.00 81.25 85 GLN A O 1
ATOM 627 N N . ALA A 1 86 ? 27.075 -0.674 -18.521 1.00 75.69 86 ALA A N 1
ATOM 628 C CA . ALA A 1 86 ? 25.648 -0.399 -18.386 1.00 75.69 86 ALA A CA 1
ATOM 629 C C . ALA A 1 86 ? 25.118 0.335 -19.631 1.00 75.69 86 ALA A C 1
ATOM 631 O O . ALA A 1 86 ? 25.594 1.411 -19.979 1.00 75.69 86 ALA A O 1
ATOM 632 N N . VAL A 1 87 ? 24.128 -0.260 -20.292 1.00 76.38 87 VAL A N 1
ATOM 633 C CA . VAL A 1 87 ? 23.504 0.222 -21.537 1.00 76.38 87 VAL A CA 1
ATOM 634 C C . VAL A 1 87 ? 22.247 1.037 -21.244 1.00 76.38 87 VAL A C 1
ATOM 636 O O . VAL A 1 87 ? 21.886 1.928 -22.005 1.00 76.38 87 VAL A O 1
ATOM 639 N N . SER A 1 88 ? 21.560 0.753 -20.138 1.00 72.69 88 SER A N 1
ATOM 640 C CA . SER A 1 88 ? 20.423 1.555 -19.679 1.00 72.69 88 SER A CA 1
ATOM 641 C C . SER A 1 88 ? 20.182 1.373 -18.186 1.00 72.69 88 SER A C 1
ATOM 643 O O . SER A 1 88 ? 20.505 0.327 -17.623 1.00 72.69 88 SER A O 1
ATOM 645 N N . TYR A 1 89 ? 19.586 2.391 -17.567 1.00 71.25 89 TYR A N 1
ATOM 646 C CA . TYR A 1 89 ? 19.154 2.383 -16.174 1.00 71.25 89 TYR A CA 1
ATOM 647 C C . TYR A 1 89 ? 17.650 2.633 -16.116 1.00 71.25 89 TYR A C 1
ATOM 649 O O . TYR A 1 89 ? 17.158 3.587 -16.719 1.00 71.25 89 TYR A O 1
ATOM 657 N N . SER A 1 90 ? 16.920 1.805 -15.373 1.00 70.44 90 SER A N 1
ATOM 658 C CA . SER A 1 90 ? 15.554 2.133 -14.980 1.00 70.44 90 SER A CA 1
ATOM 659 C C . SER A 1 90 ? 15.571 3.055 -13.749 1.00 70.44 90 SER A C 1
ATOM 661 O O . SER A 1 90 ? 16.519 3.019 -12.953 1.00 70.44 90 SER A O 1
ATOM 663 N N . PRO A 1 91 ? 14.565 3.936 -13.600 1.00 70.75 91 PRO A N 1
ATOM 664 C CA . PRO A 1 91 ? 14.552 4.931 -12.538 1.00 70.75 91 PRO A CA 1
ATOM 665 C C . PRO A 1 91 ? 14.554 4.274 -11.156 1.00 70.75 91 PRO A C 1
ATOM 667 O O . PRO A 1 91 ? 13.869 3.282 -10.911 1.00 70.75 91 PRO A O 1
ATOM 670 N N . ARG A 1 92 ? 15.311 4.872 -10.234 1.00 79.56 92 ARG A N 1
ATOM 671 C CA . ARG A 1 92 ? 15.308 4.531 -8.810 1.00 79.56 92 ARG A CA 1
ATOM 672 C C . ARG A 1 92 ? 14.683 5.681 -8.036 1.00 79.56 92 ARG A C 1
ATOM 674 O O . ARG A 1 92 ? 15.007 6.838 -8.290 1.00 79.56 92 ARG A O 1
ATOM 681 N N . CYS A 1 93 ? 13.838 5.376 -7.061 1.00 85.38 93 CYS A N 1
ATOM 682 C CA . CYS A 1 93 ? 13.287 6.394 -6.175 1.00 85.38 93 CYS A CA 1
ATOM 683 C C . CYS A 1 93 ? 12.998 5.821 -4.785 1.00 85.38 93 CYS A C 1
ATOM 685 O O . CYS A 1 93 ? 12.790 4.619 -4.612 1.00 85.38 93 CYS A O 1
ATOM 687 N N . SER A 1 94 ? 12.976 6.705 -3.794 1.00 89.19 94 SER A N 1
ATOM 688 C CA . SER A 1 94 ? 12.522 6.411 -2.441 1.00 89.19 94 SER A CA 1
ATOM 689 C C . SER A 1 94 ? 11.576 7.526 -2.029 1.00 89.19 94 SER A C 1
ATOM 691 O O . SER A 1 94 ? 11.937 8.703 -2.108 1.00 89.19 94 SER A O 1
ATOM 693 N N . SER A 1 95 ? 10.353 7.173 -1.651 1.00 91.12 95 SER A N 1
ATOM 694 C CA . SER A 1 95 ? 9.378 8.169 -1.233 1.00 91.12 95 SER A CA 1
ATOM 695 C C . SER A 1 95 ? 9.752 8.744 0.130 1.00 91.12 95 SER A C 1
ATOM 697 O O . SER A 1 95 ? 10.413 8.092 0.947 1.00 91.12 95 SER A O 1
ATOM 699 N N . LYS A 1 96 ? 9.239 9.942 0.432 1.00 91.00 96 LYS A N 1
ATOM 700 C CA . LYS A 1 96 ? 9.123 10.368 1.832 1.00 91.00 96 LYS A CA 1
ATOM 701 C C . LYS A 1 96 ? 8.233 9.377 2.586 1.00 91.00 96 LYS A C 1
ATOM 703 O O . LYS A 1 96 ? 7.333 8.770 1.998 1.00 91.00 96 LYS A O 1
ATOM 708 N N . GLU A 1 97 ? 8.493 9.213 3.877 1.00 92.81 97 GLU A N 1
ATOM 709 C CA . GLU A 1 97 ? 7.631 8.404 4.734 1.00 92.81 97 GLU A CA 1
ATOM 710 C C . GLU A 1 97 ? 6.257 9.072 4.879 1.00 92.81 97 GLU A C 1
ATOM 712 O O . GLU A 1 97 ? 6.155 10.267 5.165 1.00 92.81 97 GLU A O 1
ATOM 717 N N . PHE A 1 98 ? 5.195 8.291 4.703 1.00 93.50 98 PHE A N 1
ATOM 718 C CA . PHE A 1 98 ? 3.827 8.643 5.052 1.00 93.50 98 PHE A CA 1
ATOM 719 C C . PHE A 1 98 ? 3.466 7.982 6.385 1.00 93.50 98 PHE A C 1
ATOM 721 O O . PHE A 1 98 ? 3.629 6.774 6.530 1.00 93.50 98 PHE A O 1
ATOM 728 N N . SER A 1 99 ? 2.998 8.763 7.357 1.00 95.06 99 SER A N 1
ATOM 729 C CA . SER A 1 99 ? 2.627 8.273 8.683 1.00 95.06 99 SER A CA 1
ATOM 730 C C . SER A 1 99 ? 1.207 8.698 9.010 1.00 95.06 99 SER A C 1
ATOM 732 O O . SER A 1 99 ? 0.893 9.879 8.871 1.00 95.06 99 SER A O 1
ATOM 734 N N . PHE A 1 100 ? 0.386 7.757 9.464 1.00 95.19 100 PHE A N 1
ATOM 735 C CA . PHE A 1 100 ? -0.970 8.010 9.954 1.00 95.19 100 PHE A CA 1
ATOM 736 C C . PHE A 1 100 ? -1.377 6.926 10.956 1.00 95.19 100 PHE A C 1
ATOM 738 O O . PHE A 1 100 ? -0.803 5.837 10.952 1.00 95.19 100 PHE A O 1
ATOM 745 N N . GLN A 1 101 ? -2.350 7.213 11.817 1.00 95.19 101 GLN A N 1
ATOM 746 C CA . GLN A 1 101 ? -2.928 6.216 12.714 1.00 95.19 101 GLN A CA 1
ATOM 747 C C . GLN A 1 101 ? -4.238 5.687 12.114 1.00 95.19 101 GLN A C 1
ATOM 749 O O . GLN A 1 101 ? -5.136 6.492 11.873 1.00 95.19 101 GLN A O 1
ATOM 754 N N . PRO A 1 102 ? -4.350 4.376 11.835 1.00 94.81 102 PRO A N 1
ATOM 755 C CA . PRO A 1 102 ? -5.573 3.794 11.308 1.00 94.81 102 PRO A CA 1
ATOM 756 C C . PRO A 1 102 ? -6.617 3.667 12.419 1.00 94.81 102 PRO A C 1
ATOM 758 O O . PRO A 1 102 ? -6.288 3.403 13.578 1.00 94.81 102 PRO A O 1
ATOM 761 N N . GLU A 1 103 ? -7.883 3.826 12.058 1.00 95.19 103 GLU A N 1
ATOM 762 C CA . GLU A 1 103 ? -9.008 3.656 12.975 1.00 95.19 103 GLU A CA 1
ATOM 763 C C . GLU A 1 103 ? -9.457 2.190 13.019 1.00 95.19 103 GLU A C 1
ATOM 765 O O . GLU A 1 103 ? -9.379 1.459 12.030 1.00 95.19 103 GLU A O 1
ATOM 770 N N . ALA A 1 104 ? -9.935 1.741 14.181 1.00 94.44 104 ALA A N 1
ATOM 771 C CA . ALA A 1 104 ? -10.458 0.387 14.322 1.00 94.44 104 ALA A CA 1
ATOM 772 C C . ALA A 1 104 ? -11.706 0.194 13.444 1.00 94.44 104 ALA A C 1
ATOM 774 O O . ALA A 1 104 ? -12.619 1.015 13.474 1.00 94.44 104 ALA A O 1
ATOM 775 N N . GLY A 1 105 ? -11.751 -0.910 12.695 1.00 94.25 105 GLY A N 1
ATOM 776 C CA . GLY A 1 105 ? -12.878 -1.239 11.816 1.00 94.25 105 GLY A CA 1
ATOM 777 C C . GLY A 1 105 ? -12.896 -0.486 10.484 1.00 94.25 105 GLY A C 1
ATOM 778 O O . GLY A 1 105 ? -13.866 -0.626 9.745 1.00 94.25 105 GLY A O 1
ATOM 779 N N . LYS A 1 106 ? -11.853 0.294 10.172 1.00 96.25 106 LYS A N 1
ATOM 780 C CA . LYS A 1 106 ? -11.685 0.930 8.864 1.00 96.25 106 LYS A CA 1
ATOM 781 C C . LYS A 1 106 ? -10.634 0.222 8.023 1.00 96.25 106 LYS A C 1
ATOM 783 O O . LYS A 1 106 ? -9.580 -0.164 8.528 1.00 96.25 106 LYS A O 1
ATOM 788 N N . ASP A 1 107 ? -10.912 0.154 6.728 1.00 97.50 107 ASP A N 1
ATOM 789 C CA . ASP A 1 107 ? -10.006 -0.393 5.730 1.00 97.50 107 ASP A CA 1
ATOM 790 C C . ASP A 1 107 ? -9.254 0.722 5.006 1.00 97.50 107 ASP A C 1
ATOM 792 O O . ASP A 1 107 ? -9.779 1.813 4.764 1.00 97.50 107 ASP A O 1
ATOM 796 N N . TYR A 1 108 ? -8.006 0.436 4.636 1.00 96.81 108 TYR A N 1
ATOM 797 C CA . TYR A 1 108 ? -7.149 1.387 3.944 1.00 96.81 108 TYR A CA 1
ATOM 798 C C . TYR A 1 108 ? -6.422 0.725 2.782 1.00 96.81 108 TYR A C 1
ATOM 800 O O . TYR A 1 108 ? -5.886 -0.376 2.911 1.00 96.81 108 TYR A O 1
ATOM 808 N N . GLU A 1 109 ? -6.328 1.442 1.666 1.00 95.94 109 GLU A N 1
ATOM 809 C CA . GLU A 1 109 ? -5.532 1.038 0.514 1.00 95.94 109 GLU A CA 1
ATOM 810 C C . GLU A 1 109 ? -4.351 1.989 0.332 1.00 95.94 109 GLU A C 1
ATOM 812 O O . GLU A 1 109 ? -4.479 3.215 0.376 1.00 95.94 109 GLU A O 1
ATOM 817 N N . VAL A 1 110 ? -3.173 1.407 0.131 1.00 93.81 110 VAL A N 1
ATOM 818 C CA . VAL A 1 110 ? -1.916 2.133 -0.038 1.00 93.81 110 VAL A CA 1
ATOM 819 C C . VAL A 1 110 ? -1.462 1.985 -1.481 1.00 93.81 110 VAL A C 1
ATOM 821 O O . VAL A 1 1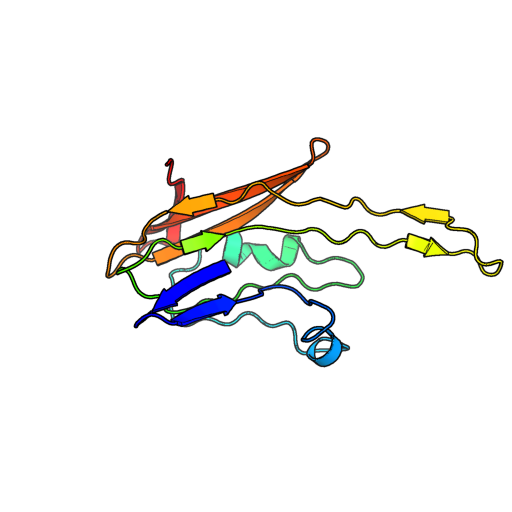10 ? -1.219 0.873 -1.945 1.00 93.81 110 VAL A O 1
ATOM 824 N N . ALA A 1 111 ? -1.269 3.108 -2.166 1.00 90.12 111 ALA A N 1
ATOM 825 C CA . ALA A 1 111 ? -0.764 3.140 -3.530 1.00 90.12 111 ALA A CA 1
ATOM 826 C C . ALA A 1 111 ? 0.579 3.872 -3.613 1.00 90.12 111 ALA A C 1
ATOM 828 O O . ALA A 1 111 ? 0.829 4.863 -2.920 1.00 90.12 111 ALA A O 1
ATOM 829 N N . SER A 1 112 ? 1.440 3.387 -4.508 1.00 85.75 112 SER A N 1
ATOM 830 C CA . SER A 1 112 ? 2.661 4.087 -4.904 1.00 85.75 112 SER A CA 1
ATOM 831 C C . SER A 1 112 ? 2.404 4.852 -6.193 1.00 85.75 112 SER A C 1
ATOM 833 O O . SER A 1 112 ? 1.945 4.271 -7.173 1.00 85.75 112 SER A O 1
ATOM 835 N N . ILE A 1 113 ? 2.737 6.137 -6.209 1.00 84.19 113 ILE A N 1
ATOM 836 C CA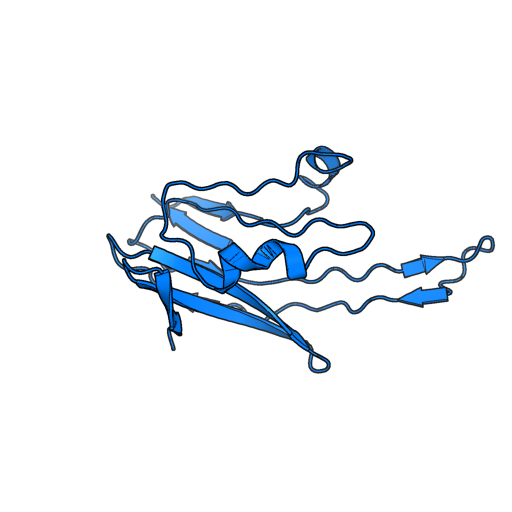 . ILE A 1 113 ? 2.732 6.948 -7.428 1.00 84.19 113 ILE A CA 1
ATOM 837 C C . ILE A 1 113 ? 4.181 7.167 -7.834 1.00 84.19 113 ILE A C 1
ATOM 839 O O . ILE A 1 113 ? 4.994 7.569 -7.003 1.00 84.19 113 ILE A O 1
ATOM 843 N N . VAL A 1 114 ? 4.498 6.912 -9.102 1.00 80.56 114 VAL A N 1
ATOM 844 C CA . VAL A 1 114 ? 5.814 7.166 -9.697 1.00 80.56 114 VAL A CA 1
ATOM 845 C C . VAL A 1 114 ? 5.628 8.106 -10.882 1.00 80.56 114 VAL A C 1
ATOM 847 O O . VAL A 1 114 ? 4.791 7.858 -11.746 1.00 80.56 114 VAL A O 1
ATOM 850 N N . ASN A 1 115 ? 6.398 9.187 -10.927 1.00 78.25 115 ASN A N 1
ATOM 851 C CA . ASN A 1 115 ? 6.448 10.113 -12.054 1.00 78.25 115 ASN A CA 1
ATOM 852 C C . ASN A 1 115 ? 7.896 10.586 -12.294 1.00 78.25 115 ASN A C 1
ATOM 854 O O . ASN A 1 115 ? 8.828 10.139 -11.627 1.00 78.25 115 ASN A O 1
ATOM 858 N N . GLN A 1 116 ? 8.098 11.503 -13.245 1.00 72.38 116 GLN A N 1
ATOM 859 C CA . GLN A 1 116 ? 9.431 12.036 -13.567 1.00 72.38 116 GLN A CA 1
ATOM 860 C C . GLN A 1 116 ? 10.112 12.767 -12.392 1.00 72.38 116 GLN A C 1
ATOM 862 O O . GLN A 1 116 ? 11.331 12.895 -12.379 1.00 72.38 116 GLN A O 1
ATOM 867 N N . GLN A 1 117 ? 9.345 13.238 -11.404 1.00 72.31 117 GLN A N 1
ATOM 868 C CA . GLN A 1 117 ? 9.835 13.973 -10.233 1.00 72.31 117 GLN A CA 1
ATOM 869 C C . GLN A 1 117 ? 10.168 13.048 -9.048 1.00 72.31 117 GLN A C 1
ATOM 871 O O . GLN A 1 117 ? 10.725 13.507 -8.052 1.00 72.31 117 GLN A O 1
ATOM 876 N N . GLY A 1 118 ? 9.844 11.752 -9.137 1.00 81.44 118 GLY A N 1
ATOM 877 C CA . GLY A 1 118 ? 10.156 10.753 -8.117 1.00 81.44 118 GLY A CA 1
ATOM 878 C C . GLY A 1 118 ? 8.970 9.852 -7.791 1.00 81.44 118 GLY A C 1
ATOM 879 O O . GLY A 1 118 ? 8.122 9.580 -8.639 1.00 81.44 118 GLY A O 1
ATOM 880 N N . CYS A 1 119 ? 8.916 9.369 -6.548 1.00 87.56 119 CYS A N 1
ATOM 881 C CA . CYS A 1 119 ? 7.784 8.588 -6.069 1.00 87.56 119 CYS A CA 1
ATOM 882 C C . CYS A 1 119 ? 7.216 9.068 -4.741 1.00 87.56 119 CYS A C 1
ATOM 884 O O . CYS A 1 119 ? 7.918 9.609 -3.884 1.00 87.56 119 CYS A O 1
ATOM 886 N N . ALA A 1 120 ? 5.921 8.825 -4.583 1.00 90.00 120 ALA A N 1
ATOM 887 C CA . ALA A 1 120 ? 5.134 9.176 -3.418 1.00 90.00 120 ALA A CA 1
ATOM 888 C C . ALA A 1 120 ? 4.271 7.992 -2.975 1.00 90.00 120 ALA A C 1
ATOM 890 O O . ALA A 1 120 ? 3.941 7.103 -3.761 1.00 90.00 120 ALA A O 1
ATOM 891 N N . VAL A 1 121 ? 3.900 8.013 -1.699 1.00 92.31 121 VAL A N 1
ATOM 892 C CA . VAL A 1 121 ? 2.876 7.137 -1.131 1.00 92.31 121 VAL A CA 1
ATOM 893 C C . VAL A 1 121 ? 1.599 7.948 -1.001 1.00 92.31 121 VAL A C 1
ATOM 895 O O . VAL A 1 121 ? 1.634 9.068 -0.487 1.00 92.31 121 VAL A O 1
ATOM 898 N N . VAL A 1 122 ? 0.486 7.363 -1.428 1.00 93.00 122 VAL A N 1
ATOM 899 C CA . VAL A 1 122 ? -0.857 7.873 -1.151 1.00 93.00 122 VAL A CA 1
ATOM 900 C C . VAL A 1 122 ? -1.630 6.790 -0.419 1.00 93.00 122 VAL A C 1
ATOM 902 O O . VAL A 1 122 ? -1.506 5.607 -0.737 1.00 93.00 122 VAL A O 1
ATOM 905 N N . VAL A 1 123 ? -2.395 7.203 0.584 1.00 95.62 123 VAL A N 1
ATOM 906 C CA . VAL A 1 123 ? -3.246 6.315 1.368 1.00 95.62 123 VAL A CA 1
ATOM 907 C C . VAL A 1 123 ? -4.690 6.749 1.189 1.00 95.62 123 VAL A C 1
ATOM 909 O O . VAL A 1 123 ? -4.996 7.945 1.216 1.00 95.62 123 VAL A O 1
ATOM 912 N N . PHE A 1 124 ? -5.564 5.772 1.009 1.00 97.25 124 PHE A N 1
ATOM 913 C CA . PHE A 1 124 ? -6.996 5.963 0.897 1.00 97.25 124 PHE A CA 1
ATOM 914 C C . PHE A 1 124 ? -7.714 5.196 2.000 1.00 97.25 124 PHE A C 1
ATOM 916 O O . PHE A 1 124 ? -7.340 4.066 2.293 1.00 97.25 124 PHE A O 1
ATOM 923 N N . GLU A 1 125 ? -8.754 5.789 2.574 1.00 97.44 125 GLU A N 1
ATOM 924 C CA . GLU A 1 125 ? -9.784 5.041 3.293 1.00 97.44 125 GLU A CA 1
ATOM 925 C C . GLU A 1 125 ? -10.678 4.347 2.258 1.00 97.44 125 GLU A C 1
ATOM 927 O O . GLU A 1 125 ? -11.145 4.997 1.314 1.00 97.44 125 GLU A O 1
ATOM 932 N N . VAL A 1 126 ? -10.896 3.045 2.429 1.00 97.94 126 VAL A N 1
ATOM 933 C CA . VAL A 1 126 ? -11.758 2.227 1.570 1.00 97.94 126 VAL A CA 1
ATOM 934 C C . VAL A 1 126 ? -13.151 2.174 2.186 1.00 97.94 126 VAL A C 1
ATOM 936 O O . VAL A 1 126 ? -13.323 1.802 3.344 1.00 97.94 126 VAL A O 1
ATOM 939 N N . GLN A 1 127 ? -14.150 2.570 1.408 1.00 96.69 127 GLN A N 1
ATOM 940 C CA . GLN A 1 127 ? -15.55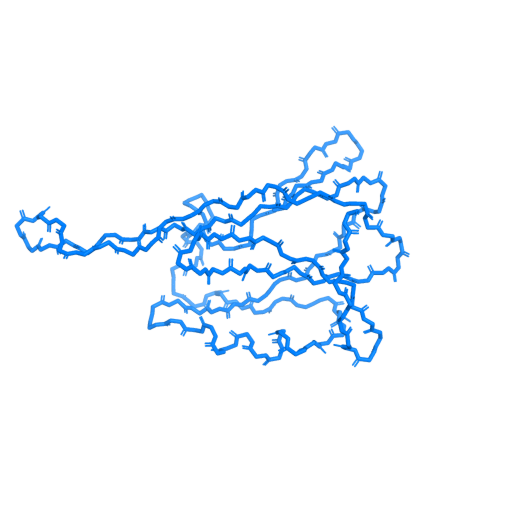3 2.508 1.796 1.00 96.69 127 GLN A CA 1
ATOM 941 C C . GLN A 1 127 ? -16.136 1.123 1.489 1.00 96.69 127 GLN A C 1
ATOM 943 O O . GLN A 1 127 ? -15.640 0.396 0.630 1.00 96.69 127 GLN A O 1
ATOM 948 N N . ALA A 1 128 ? -17.248 0.774 2.142 1.00 94.00 128 ALA A N 1
ATOM 949 C CA . ALA A 1 128 ? -17.899 -0.532 1.983 1.00 94.00 128 ALA A CA 1
ATOM 950 C C . ALA A 1 128 ? -18.314 -0.861 0.531 1.00 94.00 128 ALA A C 1
ATOM 952 O O . ALA A 1 128 ? -18.424 -2.028 0.166 1.00 94.00 128 ALA A O 1
ATOM 953 N N . ASN A 1 129 ? -18.535 0.157 -0.304 1.00 94.44 129 ASN A N 1
ATOM 954 C CA . ASN A 1 129 ? -18.866 0.025 -1.726 1.00 94.44 129 ASN A CA 1
ATOM 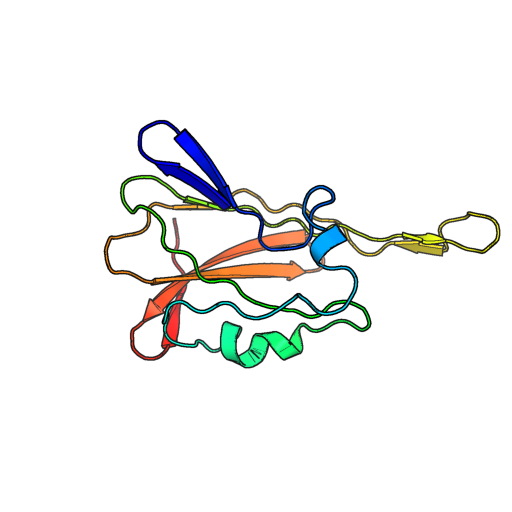955 C C . ASN A 1 129 ? -17.627 -0.036 -2.650 1.00 94.44 129 ASN A C 1
ATOM 957 O O . ASN A 1 129 ? -17.789 -0.042 -3.869 1.00 94.44 129 ASN A O 1
ATOM 961 N N . GLY A 1 130 ? -16.406 -0.049 -2.101 1.00 95.00 130 GLY A N 1
ATOM 962 C CA . GLY A 1 130 ? -15.152 -0.027 -2.865 1.00 95.00 130 GLY A CA 1
ATOM 963 C C . GLY A 1 130 ? -14.716 1.365 -3.342 1.00 95.00 130 GLY A C 1
ATOM 964 O O . GLY A 1 130 ? -13.695 1.490 -4.028 1.00 95.00 130 GLY A O 1
ATOM 965 N N . GLU A 1 131 ? -15.452 2.426 -2.995 1.00 96.88 131 GLU A N 1
ATOM 966 C CA . GLU A 1 131 ? -14.992 3.798 -3.212 1.00 96.88 131 GLU A CA 1
ATOM 967 C C . GLU A 1 131 ? -13.829 4.133 -2.280 1.00 96.88 131 GLU A C 1
ATOM 969 O O . GLU A 1 131 ? -13.715 3.620 -1.169 1.00 96.88 131 GLU A O 1
ATOM 974 N N . ILE A 1 132 ? -12.951 5.020 -2.743 1.00 96.94 132 ILE A N 1
ATOM 975 C CA . ILE A 1 132 ? -11.740 5.396 -2.019 1.00 96.94 132 ILE A CA 1
ATOM 976 C C . ILE A 1 132 ? -11.706 6.897 -1.768 1.00 96.94 132 ILE A C 1
ATOM 978 O O . ILE A 1 132 ? -11.910 7.698 -2.683 1.00 96.94 132 ILE A O 1
ATOM 982 N N . LYS A 1 133 ? -11.396 7.283 -0.530 1.00 95.81 133 LYS A N 1
ATOM 983 C CA . LYS A 1 133 ? -11.204 8.682 -0.137 1.00 95.81 133 LYS A CA 1
ATOM 984 C C . LYS A 1 133 ? -9.756 8.893 0.303 1.00 95.81 133 LYS A C 1
ATOM 986 O O . LYS A 1 133 ? -9.318 8.216 1.230 1.00 9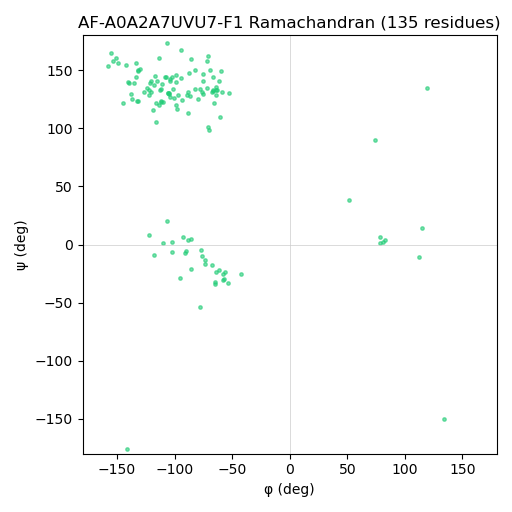5.81 133 LYS A O 1
ATOM 991 N N . PRO A 1 134 ? -8.996 9.809 -0.323 1.00 94.31 134 PRO A N 1
ATOM 992 C CA . PRO A 1 134 ? -7.624 10.063 0.095 1.00 94.31 134 PRO A CA 1
ATOM 993 C C . PRO A 1 134 ? -7.617 10.610 1.520 1.00 94.31 134 PRO A C 1
ATOM 995 O O . PRO A 1 134 ? -8.378 11.529 1.837 1.00 94.31 134 PRO A O 1
ATOM 998 N N . ILE A 1 135 ? -6.746 10.063 2.364 1.00 92.81 135 ILE A N 1
ATOM 999 C CA . ILE A 1 135 ? -6.497 10.641 3.680 1.00 92.81 135 ILE A CA 1
ATOM 1000 C C . ILE A 1 135 ? -5.377 11.670 3.562 1.00 92.81 135 ILE A C 1
ATOM 1002 O O . ILE A 1 135 ? -4.303 11.415 3.011 1.00 92.81 135 ILE A O 1
ATOM 1006 N N . THR A 1 136 ? -5.642 12.863 4.068 1.00 79.19 136 THR A N 1
ATOM 1007 C CA . THR A 1 136 ? -4.635 13.900 4.267 1.00 79.19 136 THR A CA 1
ATOM 1008 C C . THR A 1 136 ? -4.217 13.863 5.727 1.00 79.19 136 THR A C 1
ATOM 1010 O O . THR A 1 136 ? -5.057 13.634 6.593 1.00 79.19 136 THR A O 1
ATOM 1013 N N . ARG A 1 137 ? -2.916 14.023 5.978 1.00 61.12 137 ARG A N 1
ATOM 1014 C CA . ARG A 1 137 ? -2.382 14.150 7.338 1.00 61.12 137 ARG A CA 1
ATOM 1015 C C . ARG A 1 137 ? -3.030 15.305 8.091 1.00 61.12 137 ARG A C 1
ATOM 1017 O O . ARG A 1 137 ? -3.317 16.325 7.424 1.00 61.12 137 ARG A O 1
#

Nearest PDB structures (foldseek):
  6nz6-assembly1_B  TM=5.609E-01  e=1.596E+00  Shewanella oneidensis MR-1
  6nz6-assembly1_A  TM=5.052E-01  e=1.789E+00  Shewanella oneidensis MR-1
  6nz4-assembly1_A  TM=4.910E-01  e=1.690E+00  Shewanella oneidensis MR-1
  8cf1-assembly1_E  TM=6.245E-01  e=3.976E+00  Escherichia coli BW25113
  6nz5-assembly1_A  TM=4.878E-01  e=1.596E+00  Shewanella oneidensis MR-1

Radius of gyration: 16.73 Å; Cα contacts (8 Å, |Δi|>4): 224; chains: 1; bounding box: 50×32×45 Å

Solvent-accessible surface area (backbone atoms only — not comparable to full-atom values): 8592 Å² total; per-residue (Å²): 63,34,37,55,56,97,90,41,79,47,78,50,79,88,69,79,43,90,93,62,29,72,72,52,68,81,86,62,79,57,70,43,81,84,74,77,58,68,28,78,62,70,73,48,32,66,79,63,44,49,100,91,42,77,45,65,52,76,62,78,94,75,71,46,90,29,53,39,40,36,59,43,72,46,82,46,53,70,46,62,42,100,86,69,48,76,75,47,72,49,76,64,35,65,24,65,76,45,70,49,64,52,57,82,96,62,48,72,48,79,45,77,48,78,58,99,92,39,38,40,63,48,47,24,42,45,39,91,87,17,51,72,45,76,63,78,129